Protein AF-M6RM34-F1 (afdb_monomer_lite)

Sequence (102 aa):
LAEPELSKNQIETAFGYIRYPEHYENVEIAVRVCETLGVSSKSILRGITNTVSDPGALKILEKEVKGKRQRFVFAFAANDVVSFEKILKSDQKNGVNSILSF

Foldseek 3Di:
DDDQPDDPVLLVVLLVLDPQNLDSPVLVVVSVVCVVVVNDPVVSSVCSNPDDDDVQDWDWDWDQDPNDIDIDTRQPPCVDVVSVVSSVVVCVVCVPDPPDDD

Secondary structure (DSSP, 8-state):
-PPPSS-HHHHHHHHTT-SS---HHHHHHHHHHHHHTT--HHHHHHHHHT--PPTT-SEEEEEEETTEEEEEEE-TTTTSHHHHHHHHHHHHHHTTS-----

Structure (mmCIF, N/CA/C/O backbone):
data_AF-M6RM34-F1
#
_entry.id   AF-M6RM34-F1
#
loop_
_atom_site.group_PDB
_atom_site.id
_atom_site.type_symbol
_atom_site.label_atom_id
_atom_site.label_alt_id
_atom_site.label_comp_id
_atom_site.label_asym_id
_atom_site.label_entity_id
_atom_site.label_seq_id
_atom_site.pdbx_PDB_ins_code
_atom_site.Cartn_x
_atom_site.Cartn_y
_atom_site.Cartn_z
_atom_site.occupancy
_atom_site.B_iso_or_equiv
_atom_site.auth_seq_id
_atom_site.auth_comp_id
_atom_site.auth_asym_id
_atom_site.auth_atom_id
_atom_site.pdbx_PDB_model_num
ATOM 1 N N . LEU A 1 1 ? 21.577 -5.097 -9.397 1.00 61.62 1 LEU A N 1
ATOM 2 C CA . LEU A 1 1 ? 20.160 -4.946 -9.802 1.00 61.62 1 LEU A CA 1
ATOM 3 C C . LEU A 1 1 ? 20.104 -3.812 -10.808 1.00 61.62 1 LEU A C 1
ATOM 5 O O . LEU A 1 1 ? 20.823 -2.843 -10.595 1.00 61.62 1 LEU A O 1
ATOM 9 N N . ALA A 1 2 ? 19.341 -3.950 -11.893 1.00 65.62 2 ALA A N 1
ATOM 10 C CA . ALA A 1 2 ? 19.124 -2.839 -12.817 1.00 65.62 2 ALA A CA 1
ATOM 11 C C . ALA A 1 2 ? 18.498 -1.649 -12.068 1.00 65.62 2 ALA A C 1
ATOM 13 O O . ALA A 1 2 ? 17.772 -1.835 -11.078 1.00 65.62 2 ALA A O 1
ATOM 14 N N . GLU A 1 3 ? 18.814 -0.433 -12.512 1.00 70.94 3 GLU A N 1
ATOM 15 C CA . GLU A 1 3 ? 18.118 0.750 -12.014 1.00 70.94 3 GLU A CA 1
ATOM 16 C C . GLU A 1 3 ? 16.614 0.619 -12.310 1.00 70.94 3 GLU A C 1
ATOM 18 O O . GLU A 1 3 ? 16.253 0.049 -13.342 1.00 70.94 3 GLU A O 1
ATOM 23 N N . PRO A 1 4 ? 15.737 1.047 -11.382 1.00 74.31 4 PRO A N 1
ATOM 24 C CA . PRO A 1 4 ? 14.299 1.026 -11.620 1.00 74.31 4 PRO A CA 1
ATOM 25 C C . PRO A 1 4 ? 13.948 1.880 -12.840 1.00 74.31 4 PRO A C 1
ATOM 27 O O . PRO A 1 4 ? 14.471 2.982 -13.007 1.00 74.31 4 PRO A O 1
ATOM 30 N N . GLU A 1 5 ? 13.057 1.361 -13.680 1.00 87.62 5 GLU A N 1
ATOM 31 C CA . GLU A 1 5 ? 12.538 2.059 -14.857 1.00 87.62 5 GLU A CA 1
ATOM 32 C C . GLU A 1 5 ? 11.620 3.212 -14.423 1.00 87.62 5 GLU A C 1
ATOM 34 O O . GLU A 1 5 ? 11.635 4.292 -15.015 1.00 87.62 5 GLU A O 1
ATOM 39 N N . LEU A 1 6 ? 10.851 3.008 -13.347 1.00 92.25 6 LEU A N 1
ATOM 40 C CA . LEU A 1 6 ? 10.022 4.040 -12.731 1.00 92.25 6 LEU A CA 1
ATOM 41 C C . LEU A 1 6 ? 10.785 4.797 -11.641 1.00 92.25 6 LEU A C 1
ATOM 43 O O . LEU A 1 6 ? 11.302 4.221 -10.684 1.00 92.25 6 LEU A O 1
ATOM 47 N N . SER A 1 7 ? 10.776 6.129 -11.725 1.00 93.69 7 SER A N 1
ATOM 48 C CA . SER A 1 7 ? 11.319 6.967 -10.655 1.00 93.69 7 SER A C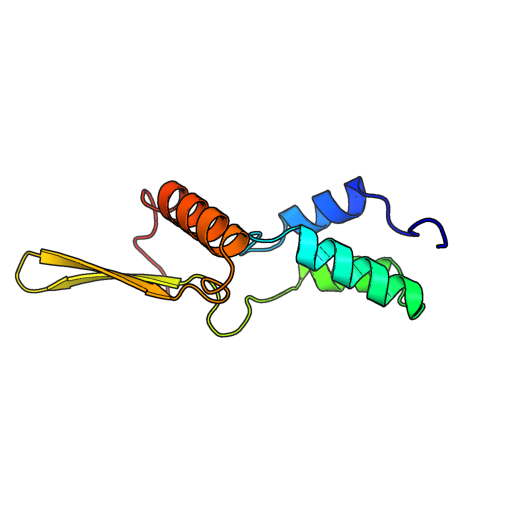A 1
ATOM 49 C C . SER A 1 7 ? 10.452 6.903 -9.395 1.00 93.69 7 SER A C 1
ATOM 51 O O . SER A 1 7 ? 9.227 6.773 -9.460 1.00 93.69 7 SER A O 1
ATOM 53 N N . LYS A 1 8 ? 11.078 7.105 -8.230 1.00 92.00 8 LYS A N 1
ATOM 54 C CA . LYS A 1 8 ? 10.381 7.177 -6.937 1.00 92.00 8 LYS A CA 1
ATOM 55 C C . LYS A 1 8 ? 9.205 8.167 -6.949 1.00 92.00 8 LYS A C 1
ATOM 57 O O . LYS A 1 8 ? 8.126 7.828 -6.484 1.00 92.00 8 LYS A O 1
ATOM 62 N N . ASN A 1 9 ? 9.378 9.344 -7.556 1.00 94.62 9 ASN A N 1
ATOM 63 C CA . ASN A 1 9 ? 8.325 10.363 -7.645 1.00 94.62 9 ASN A CA 1
ATOM 64 C C . ASN A 1 9 ? 7.099 9.866 -8.442 1.00 94.62 9 ASN A C 1
ATOM 66 O O . ASN A 1 9 ? 5.957 10.099 -8.049 1.00 94.62 9 ASN A O 1
ATOM 70 N N . GLN A 1 10 ? 7.308 9.113 -9.528 1.00 95.19 10 GLN A N 1
ATOM 71 C CA . GLN A 1 10 ? 6.196 8.524 -10.284 1.00 95.19 10 GLN A CA 1
ATOM 72 C C . GLN A 1 10 ? 5.416 7.503 -9.447 1.00 95.19 10 GLN A C 1
ATOM 74 O O . GLN A 1 10 ? 4.186 7.484 -9.508 1.00 95.19 10 GLN A O 1
ATOM 79 N N . ILE A 1 11 ? 6.117 6.690 -8.649 1.00 94.69 11 ILE A N 1
ATOM 80 C CA . ILE A 1 11 ? 5.496 5.707 -7.752 1.00 94.69 11 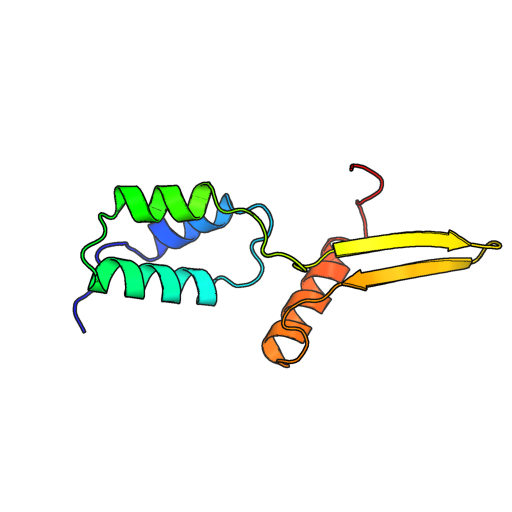ILE A CA 1
ATOM 81 C C . ILE A 1 11 ? 4.721 6.424 -6.641 1.00 94.69 11 ILE A C 1
ATOM 83 O O . ILE A 1 11 ? 3.561 6.098 -6.418 1.00 94.69 11 ILE A O 1
ATOM 87 N N . GLU A 1 12 ? 5.310 7.434 -5.996 1.00 94.25 12 GLU A N 1
ATOM 88 C CA . GLU A 1 12 ? 4.654 8.246 -4.959 1.00 94.25 12 GLU A CA 1
ATOM 89 C C . GLU A 1 12 ? 3.409 8.969 -5.490 1.00 94.25 12 GLU A C 1
ATOM 91 O O . GLU A 1 12 ? 2.355 8.948 -4.852 1.00 94.25 12 GLU A O 1
ATOM 96 N N . THR A 1 13 ? 3.498 9.545 -6.691 1.00 94.56 13 THR A N 1
ATOM 97 C CA . THR A 1 13 ? 2.362 10.196 -7.355 1.00 94.56 13 THR A CA 1
ATOM 98 C C . THR A 1 13 ? 1.237 9.195 -7.611 1.00 94.56 13 THR A C 1
ATOM 100 O O . THR A 1 13 ? 0.086 9.475 -7.288 1.00 94.56 13 THR A O 1
ATOM 103 N N . ALA A 1 14 ? 1.548 8.011 -8.149 1.00 93.44 14 ALA A N 1
ATOM 104 C CA . ALA A 1 14 ? 0.553 6.966 -8.387 1.00 93.44 14 ALA A CA 1
ATOM 105 C C . ALA A 1 14 ? -0.041 6.417 -7.078 1.00 93.44 14 ALA A C 1
ATOM 107 O O . ALA A 1 14 ? -1.248 6.193 -6.995 1.00 93.44 14 ALA A O 1
ATOM 108 N N . PHE A 1 15 ? 0.792 6.242 -6.050 1.00 92.31 15 PHE A N 1
ATOM 109 C CA . PHE A 1 15 ? 0.399 5.783 -4.719 1.00 92.31 15 PHE A CA 1
ATOM 110 C C . PHE A 1 15 ? -0.620 6.722 -4.064 1.00 92.31 15 PHE A C 1
ATOM 112 O O . PHE A 1 15 ? -1.563 6.254 -3.431 1.00 92.31 15 PHE A O 1
ATOM 119 N N . GLY A 1 16 ? -0.493 8.034 -4.282 1.00 90.06 16 GLY A N 1
ATOM 120 C CA . GLY A 1 16 ? -1.447 9.033 -3.793 1.00 90.06 16 GLY A CA 1
ATOM 121 C C . GLY A 1 16 ? -2.885 8.864 -4.307 1.00 90.06 16 GLY A C 1
ATOM 122 O O . GLY A 1 16 ? -3.807 9.390 -3.688 1.00 90.06 16 GLY A O 1
ATOM 123 N N . TYR A 1 17 ? -3.105 8.117 -5.396 1.00 88.12 17 TYR A N 1
ATOM 124 C CA . TYR A 1 17 ? -4.449 7.808 -5.906 1.00 88.12 17 TYR A CA 1
ATOM 125 C C . TYR A 1 17 ? -5.077 6.560 -5.270 1.00 88.12 17 TYR A C 1
ATOM 127 O O . TYR A 1 17 ? -6.264 6.295 -5.479 1.00 88.12 17 TYR A O 1
ATOM 135 N N . ILE A 1 18 ? -4.313 5.778 -4.504 1.00 86.69 18 ILE A N 1
ATOM 136 C CA . ILE A 1 18 ? -4.832 4.589 -3.829 1.00 86.69 18 ILE A CA 1
ATOM 137 C C . ILE A 1 18 ? -5.759 5.031 -2.696 1.00 86.69 18 ILE A C 1
ATOM 139 O O . ILE A 1 18 ? -5.392 5.839 -1.849 1.00 86.69 18 ILE A O 1
ATOM 143 N N . ARG A 1 19 ? -6.965 4.456 -2.646 1.00 73.62 19 ARG A N 1
ATOM 144 C CA . ARG A 1 19 ? -7.971 4.772 -1.613 1.00 73.62 19 ARG A CA 1
ATOM 145 C C . ARG A 1 19 ? -7.592 4.300 -0.203 1.00 73.62 19 ARG A C 1
ATOM 147 O O . ARG A 1 19 ? -8.142 4.804 0.768 1.00 73.62 19 ARG A O 1
ATOM 154 N N . TYR A 1 20 ? -6.654 3.359 -0.103 1.00 73.44 20 TYR A N 1
ATOM 155 C CA . TYR A 1 20 ? -6.184 2.737 1.142 1.00 73.44 20 TYR A CA 1
ATOM 156 C C . TYR A 1 20 ? -4.639 2.680 1.194 1.00 73.44 20 TYR A C 1
ATOM 158 O O . TYR A 1 20 ? -4.055 1.597 1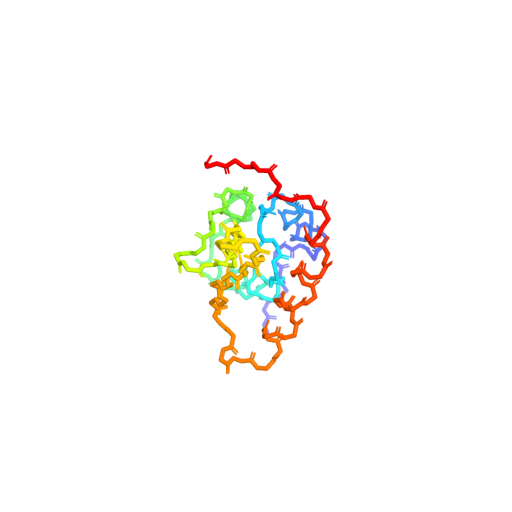.147 1.00 73.44 20 TYR A O 1
ATOM 166 N N . PRO A 1 21 ? -3.940 3.833 1.206 1.00 73.38 21 PRO A N 1
ATOM 167 C CA . PRO A 1 21 ? -2.492 3.897 1.021 1.00 73.38 21 PRO A CA 1
ATOM 168 C C . PRO A 1 21 ? -1.743 3.665 2.345 1.00 73.38 21 PRO A C 1
ATOM 170 O O . PRO A 1 21 ? -1.096 4.563 2.880 1.00 73.38 21 PRO A O 1
ATOM 173 N N . GLU A 1 22 ? -1.842 2.462 2.907 1.00 72.88 22 GLU A N 1
ATOM 174 C CA . GLU A 1 22 ? -1.264 2.160 4.229 1.00 72.88 22 GLU A CA 1
ATOM 175 C C . GLU A 1 22 ? 0.210 1.738 4.152 1.00 72.88 22 GLU A C 1
ATOM 177 O O . GLU A 1 22 ? 1.022 2.090 5.011 1.00 72.88 22 GLU A O 1
ATOM 182 N N . HIS A 1 23 ? 0.577 1.018 3.088 1.00 81.94 23 HIS A N 1
ATOM 183 C CA . HIS A 1 23 ? 1.876 0.359 2.966 1.00 81.94 23 HIS A CA 1
ATOM 184 C C . HIS A 1 23 ? 2.548 0.687 1.628 1.00 81.94 23 HIS A C 1
ATOM 186 O O . HIS A 1 23 ? 2.435 -0.062 0.660 1.00 81.94 23 HIS A O 1
ATOM 192 N N . TYR A 1 24 ? 3.284 1.802 1.580 1.00 89.31 24 TYR A N 1
ATOM 193 C CA . TYR A 1 24 ? 4.073 2.192 0.401 1.00 89.31 24 TYR A CA 1
ATOM 194 C C . TYR A 1 24 ? 5.101 1.121 -0.001 1.00 89.31 24 TYR A C 1
ATOM 196 O O . TYR A 1 24 ? 5.268 0.836 -1.184 1.00 89.31 24 TYR A O 1
ATOM 204 N N . GLU A 1 25 ? 5.731 0.470 0.983 1.00 88.75 25 GLU A N 1
ATOM 205 C CA . GLU A 1 25 ? 6.715 -0.601 0.761 1.00 88.75 25 GLU A CA 1
ATOM 206 C C . GLU A 1 25 ? 6.151 -1.748 -0.094 1.00 88.75 25 GLU A C 1
ATOM 208 O O . GLU A 1 25 ? 6.845 -2.275 -0.961 1.00 88.75 25 GLU A O 1
ATOM 213 N N . ASN A 1 26 ? 4.872 -2.098 0.086 1.00 88.88 26 ASN A N 1
ATOM 214 C CA . ASN A 1 26 ? 4.233 -3.158 -0.697 1.00 88.88 26 ASN A CA 1
ATOM 215 C C . ASN A 1 26 ? 4.116 -2.768 -2.176 1.00 88.88 26 ASN A C 1
ATOM 217 O O . ASN A 1 26 ? 4.289 -3.609 -3.058 1.00 88.88 26 ASN A O 1
ATOM 221 N N . VAL A 1 27 ? 3.861 -1.486 -2.455 1.00 92.31 27 VAL A N 1
ATOM 222 C CA . VAL A 1 27 ? 3.802 -0.964 -3.824 1.00 92.31 27 VAL A CA 1
ATOM 223 C C . VAL A 1 27 ? 5.191 -0.929 -4.446 1.00 92.31 27 VAL A C 1
ATOM 225 O O . VAL A 1 27 ? 5.344 -1.343 -5.592 1.00 92.31 27 VAL A O 1
ATOM 228 N N . GLU A 1 28 ? 6.214 -0.518 -3.697 1.00 93.56 28 GLU A N 1
ATOM 229 C CA . GLU A 1 28 ? 7.598 -0.534 -4.178 1.00 93.56 28 GLU A CA 1
ATOM 230 C C . GLU A 1 28 ? 8.048 -1.954 -4.555 1.00 93.56 28 GLU A C 1
ATOM 232 O O . GLU A 1 28 ? 8.556 -2.168 -5.655 1.00 93.56 28 GLU A O 1
ATOM 237 N N . ILE A 1 29 ? 7.779 -2.950 -3.705 1.00 93.31 29 ILE A N 1
ATOM 238 C CA . ILE A 1 29 ? 8.086 -4.357 -4.000 1.00 93.31 29 ILE A CA 1
ATOM 239 C C . ILE A 1 29 ? 7.351 -4.820 -5.268 1.00 93.31 29 ILE A C 1
ATOM 241 O O . ILE A 1 29 ? 7.972 -5.409 -6.156 1.00 93.31 29 ILE A O 1
ATOM 245 N N . ALA A 1 30 ? 6.052 -4.523 -5.391 1.00 94.19 30 ALA A N 1
ATOM 246 C CA . ALA A 1 30 ? 5.257 -4.893 -6.562 1.00 94.19 30 ALA A CA 1
ATOM 247 C C . ALA A 1 30 ? 5.795 -4.268 -7.861 1.00 94.19 30 ALA A C 1
ATOM 249 O O . ALA A 1 30 ? 5.881 -4.957 -8.880 1.00 94.19 30 ALA A O 1
ATOM 250 N N . VAL A 1 31 ? 6.206 -2.994 -7.821 1.00 95.62 31 VAL A N 1
ATOM 251 C CA . VAL A 1 31 ? 6.855 -2.308 -8.950 1.00 95.62 31 VAL A CA 1
ATOM 252 C C . VAL A 1 31 ? 8.126 -3.049 -9.355 1.00 95.62 31 VAL A C 1
ATOM 254 O O . VAL A 1 31 ? 8.265 -3.402 -10.523 1.00 95.62 31 VAL A O 1
ATOM 257 N N . ARG A 1 32 ? 9.015 -3.371 -8.404 1.00 94.81 32 ARG A N 1
ATOM 258 C CA . ARG A 1 32 ? 10.283 -4.059 -8.709 1.00 94.81 32 ARG A CA 1
ATOM 259 C C . ARG A 1 32 ? 10.074 -5.454 -9.292 1.00 94.81 32 ARG A C 1
ATOM 261 O O . ARG A 1 32 ? 10.799 -5.850 -10.206 1.00 94.81 32 ARG A O 1
ATOM 268 N N . VAL A 1 33 ? 9.074 -6.190 -8.806 1.00 95.69 33 VAL A N 1
ATOM 269 C CA . VAL A 1 33 ? 8.680 -7.482 -9.388 1.00 95.69 33 VAL A CA 1
ATOM 270 C C . VAL A 1 33 ? 8.202 -7.297 -10.830 1.00 95.69 33 VAL A C 1
ATOM 272 O O . VAL A 1 33 ? 8.644 -8.022 -11.716 1.00 95.69 33 VAL A O 1
ATOM 275 N N . CYS A 1 34 ? 7.351 -6.304 -11.089 1.00 96.44 34 CYS A N 1
ATOM 276 C CA . CYS A 1 34 ? 6.817 -6.037 -12.423 1.00 96.44 34 CYS A CA 1
ATOM 277 C C . CYS A 1 34 ? 7.905 -5.605 -13.420 1.00 96.44 34 CYS A C 1
ATOM 279 O O . CYS A 1 34 ? 7.940 -6.128 -14.533 1.00 96.44 34 CYS A O 1
ATOM 281 N N . GLU A 1 35 ? 8.821 -4.721 -13.015 1.00 95.44 35 GLU A N 1
ATOM 282 C CA . GLU A 1 35 ? 9.992 -4.325 -13.814 1.00 95.44 35 GLU A CA 1
ATOM 283 C C . GLU A 1 35 ? 10.862 -5.540 -14.163 1.00 95.44 35 GLU A C 1
ATOM 285 O O . GLU A 1 35 ? 11.234 -5.738 -15.317 1.00 95.44 35 GLU A O 1
ATOM 290 N N . THR A 1 36 ? 11.127 -6.407 -13.179 1.00 95.06 36 THR A N 1
ATOM 291 C CA . THR A 1 36 ? 11.928 -7.631 -13.371 1.00 95.06 36 THR A CA 1
ATOM 292 C C . THR A 1 36 ? 11.285 -8.588 -14.379 1.00 95.06 36 THR A C 1
ATOM 294 O O . THR A 1 36 ? 11.987 -9.292 -15.102 1.00 95.06 36 THR A O 1
ATOM 297 N N . LEU A 1 37 ? 9.952 -8.601 -14.453 1.00 96.06 37 LEU A N 1
ATOM 298 C CA . LEU A 1 37 ? 9.178 -9.411 -15.397 1.00 96.06 37 LEU A CA 1
ATOM 299 C C . LEU A 1 37 ? 8.940 -8.716 -16.752 1.00 96.06 37 LEU A C 1
ATOM 301 O O . LEU A 1 37 ? 8.266 -9.284 -17.610 1.00 96.06 37 LEU A O 1
ATOM 305 N N . GLY A 1 38 ? 9.471 -7.507 -16.962 1.00 95.75 38 GLY A N 1
ATOM 306 C CA . GLY A 1 38 ? 9.320 -6.756 -18.212 1.00 95.75 38 GLY A CA 1
ATOM 307 C C . GLY A 1 38 ? 7.930 -6.140 -18.418 1.00 95.75 38 GLY A C 1
ATOM 308 O O . GLY A 1 38 ? 7.519 -5.890 -19.552 1.00 95.75 38 GLY A O 1
ATOM 309 N N . VAL A 1 39 ? 7.170 -5.909 -17.344 1.00 97.12 39 VAL A N 1
ATOM 310 C CA . VAL A 1 39 ? 5.877 -5.217 -17.422 1.00 97.12 39 VAL A CA 1
ATOM 311 C C . VAL A 1 39 ? 6.119 -3.732 -17.682 1.00 97.12 39 VAL A C 1
ATOM 313 O O . VAL A 1 39 ? 6.830 -3.076 -16.933 1.00 97.12 39 VAL A O 1
ATOM 316 N N . SER A 1 40 ? 5.470 -3.175 -18.709 1.00 96.81 40 SER A N 1
ATOM 317 C CA . SER A 1 40 ? 5.660 -1.761 -19.055 1.00 96.81 40 SER A CA 1
ATOM 318 C C . SER A 1 40 ? 5.299 -0.808 -17.908 1.00 96.81 40 SER A C 1
ATOM 320 O O . SER A 1 40 ? 4.258 -0.976 -17.259 1.00 96.81 40 SER A O 1
ATOM 322 N N . SER A 1 41 ? 6.070 0.272 -17.767 1.00 96.12 41 SER A N 1
ATOM 323 C CA . SER A 1 41 ? 5.805 1.382 -16.840 1.00 96.12 41 SER A CA 1
ATOM 324 C C . SER A 1 41 ? 4.346 1.867 -16.859 1.00 96.12 41 SER A C 1
ATOM 326 O O . SER A 1 41 ? 3.732 2.084 -15.814 1.00 96.12 41 SER A O 1
ATOM 328 N N . LYS A 1 42 ? 3.736 1.974 -18.050 1.00 96.31 42 LYS A N 1
ATOM 329 C CA . LYS A 1 42 ? 2.328 2.378 -18.211 1.00 96.31 42 LYS A CA 1
ATOM 330 C C . LYS A 1 42 ? 1.358 1.399 -17.540 1.00 96.31 42 LYS A C 1
ATOM 332 O O . LYS A 1 42 ? 0.397 1.834 -16.905 1.00 96.31 42 LYS A O 1
ATOM 337 N N . SER A 1 43 ? 1.589 0.095 -17.688 1.00 97.19 43 SER A N 1
ATOM 338 C CA . SER A 1 43 ? 0.761 -0.940 -17.057 1.00 97.19 43 SER A CA 1
ATOM 339 C C . SER A 1 43 ? 0.924 -0.942 -15.540 1.00 97.19 43 SER A C 1
ATOM 341 O O . SER A 1 43 ? -0.077 -1.064 -14.839 1.00 97.19 43 SER A O 1
ATOM 343 N N . ILE A 1 44 ? 2.146 -0.737 -15.040 1.00 96.88 44 ILE A N 1
ATOM 344 C CA . ILE A 1 44 ? 2.430 -0.653 -13.602 1.00 96.88 44 ILE A CA 1
ATOM 345 C C . ILE A 1 44 ? 1.681 0.531 -12.977 1.00 96.88 44 ILE A C 1
ATOM 347 O O . ILE A 1 44 ? 0.879 0.338 -12.067 1.00 96.88 44 ILE A O 1
ATOM 351 N N . LEU A 1 45 ? 1.855 1.744 -13.514 1.00 95.81 45 LEU A N 1
ATOM 352 C CA . LEU A 1 45 ? 1.185 2.950 -13.007 1.00 95.81 45 LEU A CA 1
ATOM 353 C C . LEU A 1 45 ? -0.346 2.832 -13.065 1.00 95.81 45 LEU A C 1
ATOM 355 O O . LEU A 1 45 ? -1.052 3.255 -12.145 1.00 95.81 45 LEU A O 1
ATOM 359 N N . ARG A 1 46 ? -0.878 2.207 -14.123 1.00 95.19 46 ARG A N 1
ATOM 360 C CA . ARG A 1 46 ? -2.311 1.907 -14.223 1.00 95.19 46 ARG A CA 1
ATOM 361 C C . ARG A 1 46 ? -2.755 0.898 -13.158 1.00 95.19 46 ARG A C 1
ATOM 363 O O . ARG A 1 46 ? -3.836 1.064 -12.606 1.00 95.19 46 ARG A O 1
ATOM 370 N N . GLY A 1 47 ? -1.956 -0.128 -12.873 1.00 94.25 47 GLY A N 1
ATOM 371 C CA . GLY A 1 47 ? -2.245 -1.111 -11.827 1.00 94.25 47 GLY A CA 1
ATOM 372 C C . GLY A 1 47 ? -2.323 -0.469 -10.443 1.00 94.25 47 GLY A C 1
ATOM 373 O O . GLY A 1 47 ? -3.300 -0.679 -9.732 1.00 94.25 47 GLY A O 1
ATOM 374 N N . ILE A 1 48 ? -1.355 0.391 -10.113 1.00 94.06 48 ILE A N 1
ATOM 375 C CA . ILE A 1 48 ? -1.315 1.130 -8.841 1.00 94.06 48 ILE A CA 1
ATOM 376 C C . ILE A 1 48 ? -2.572 1.997 -8.682 1.00 94.06 48 ILE A C 1
ATOM 378 O O . ILE A 1 48 ? -3.294 1.875 -7.698 1.00 94.06 48 ILE A O 1
ATOM 382 N N . THR A 1 49 ? -2.873 2.837 -9.676 1.00 91.94 49 THR A N 1
ATOM 383 C CA . THR A 1 49 ? -3.980 3.811 -9.602 1.00 91.94 49 THR A CA 1
ATOM 384 C C . THR A 1 49 ? -5.374 3.177 -9.593 1.00 91.94 49 THR A C 1
ATOM 386 O O . THR A 1 49 ? -6.313 3.790 -9.096 1.00 91.94 49 THR A O 1
ATOM 389 N N . ASN A 1 50 ? -5.527 1.957 -10.117 1.00 91.25 50 ASN A N 1
ATOM 390 C CA . ASN A 1 50 ? -6.807 1.238 -10.152 1.00 91.25 50 ASN A CA 1
ATOM 391 C C . ASN A 1 50 ? -6.918 0.135 -9.090 1.00 91.25 50 ASN A C 1
ATOM 393 O O . ASN A 1 50 ? -7.855 -0.664 -9.143 1.00 91.25 50 ASN A O 1
ATOM 397 N N . THR A 1 51 ? -5.974 0.059 -8.149 1.00 89.06 51 THR A N 1
ATOM 398 C CA . THR A 1 51 ? -5.988 -0.997 -7.138 1.00 89.06 51 THR A CA 1
ATOM 399 C C . THR A 1 51 ? -7.219 -0.896 -6.231 1.00 89.06 51 THR A C 1
ATOM 401 O O . THR A 1 51 ? -7.692 0.192 -5.877 1.00 89.06 51 THR A O 1
ATOM 404 N N . VAL A 1 52 ? -7.753 -2.053 -5.851 1.00 85.31 52 VAL A N 1
ATOM 405 C CA . VAL A 1 52 ? -8.815 -2.182 -4.849 1.00 85.31 52 VAL A CA 1
ATOM 406 C C . VAL A 1 52 ? -8.207 -2.700 -3.554 1.00 85.31 52 VAL A C 1
ATOM 408 O O . VAL A 1 52 ? -7.160 -3.338 -3.572 1.00 85.31 52 VAL A O 1
ATOM 411 N N . SER A 1 53 ? -8.843 -2.404 -2.423 1.00 81.00 53 SER A N 1
ATOM 412 C CA . SER A 1 53 ? -8.397 -2.918 -1.127 1.00 81.00 53 SER A CA 1
ATOM 413 C C . SER A 1 53 ? -8.386 -4.445 -1.108 1.00 81.00 53 SER A C 1
ATOM 415 O O . SER A 1 53 ? -9.335 -5.067 -1.598 1.00 81.00 53 SER A O 1
ATOM 417 N N . ASP A 1 54 ? -7.383 -5.028 -0.456 1.00 81.94 54 ASP A N 1
ATOM 418 C CA . ASP A 1 54 ? -7.353 -6.462 -0.189 1.00 81.94 54 ASP A CA 1
ATOM 419 C C . ASP A 1 54 ? -8.581 -6.899 0.631 1.00 81.94 54 ASP A C 1
ATOM 421 O O . ASP A 1 54 ? -9.074 -6.147 1.485 1.00 81.94 54 ASP A O 1
ATOM 425 N N . PRO A 1 55 ? -9.095 -8.123 0.426 1.00 73.81 55 PRO A N 1
ATOM 426 C CA . PRO A 1 55 ? -10.091 -8.693 1.319 1.00 73.81 55 PRO A CA 1
ATOM 427 C C . PRO A 1 55 ? -9.590 -8.683 2.771 1.00 73.81 55 PRO A C 1
ATOM 429 O O . PRO A 1 55 ? -8.556 -9.264 3.085 1.00 73.81 55 PRO A O 1
ATOM 432 N N . GLY A 1 56 ? -10.335 -8.030 3.665 1.00 72.31 56 GLY A N 1
ATOM 433 C CA . GLY A 1 56 ? -9.960 -7.895 5.077 1.00 72.31 56 GLY A CA 1
ATOM 434 C C . GLY A 1 56 ? -9.104 -6.670 5.414 1.00 72.31 56 GLY A C 1
ATOM 435 O O . GLY A 1 56 ? -8.843 -6.463 6.598 1.00 72.31 56 GLY A O 1
ATOM 436 N N . ALA A 1 57 ? -8.725 -5.848 4.424 1.00 78.12 57 ALA A N 1
ATOM 437 C CA . ALA A 1 57 ? -8.068 -4.554 4.636 1.00 78.12 57 ALA A CA 1
ATOM 438 C C . ALA A 1 57 ? -8.787 -3.691 5.686 1.00 78.12 57 ALA A C 1
ATOM 440 O O . ALA A 1 57 ? -9.969 -3.918 5.978 1.00 78.12 57 ALA A O 1
ATOM 441 N N . LEU A 1 58 ? -8.068 -2.702 6.238 1.00 80.12 58 LEU A N 1
ATOM 442 C CA . LEU A 1 58 ? -8.516 -1.938 7.398 1.00 80.12 58 LEU A CA 1
ATOM 443 C C . LEU A 1 58 ? -9.970 -1.471 7.255 1.00 80.12 58 LEU A C 1
ATOM 445 O O . LEU A 1 58 ? -10.300 -0.618 6.430 1.00 80.12 58 LEU A O 1
ATOM 449 N N . LYS A 1 59 ? -10.843 -2.029 8.097 1.00 79.94 59 LYS A N 1
ATOM 450 C CA . LYS A 1 59 ? -12.254 -1.650 8.164 1.00 79.94 59 LYS A CA 1
ATOM 451 C C . LYS A 1 59 ? -12.642 -1.397 9.604 1.00 79.94 59 LYS A C 1
ATOM 453 O O . LYS A 1 59 ? -12.586 -2.294 10.442 1.00 79.94 59 LYS A O 1
ATOM 458 N N . ILE A 1 60 ? -13.080 -0.175 9.867 1.00 80.69 60 ILE A N 1
ATOM 459 C CA . ILE A 1 60 ? -13.563 0.242 11.178 1.00 80.69 60 ILE A CA 1
ATOM 460 C C . ILE A 1 60 ? -15.089 0.275 11.116 1.00 80.69 60 ILE A C 1
ATOM 462 O O . ILE A 1 60 ? -15.680 0.933 10.263 1.00 80.69 60 ILE A O 1
ATOM 466 N N . LEU A 1 61 ? -15.734 -0.476 12.003 1.00 83.44 61 LEU A N 1
ATOM 467 C CA . LEU A 1 61 ? -17.175 -0.448 12.211 1.00 83.44 61 LEU A CA 1
ATOM 468 C C . LEU A 1 61 ? -17.456 0.124 13.592 1.00 83.44 61 LEU A C 1
ATOM 470 O O . LEU A 1 61 ? -17.066 -0.457 14.605 1.00 83.44 61 LEU A O 1
ATOM 474 N N . GLU A 1 62 ? -18.187 1.229 13.637 1.00 85.56 62 GLU A N 1
ATOM 475 C CA . GLU A 1 62 ? -18.683 1.792 14.885 1.00 85.56 62 GLU A CA 1
ATOM 476 C C . GLU A 1 62 ? -20.178 1.550 15.020 1.00 85.56 62 GLU A C 1
ATOM 478 O O . GLU A 1 62 ? -20.954 1.773 14.089 1.00 85.56 62 GLU A O 1
ATOM 483 N N . LYS A 1 63 ? -20.597 1.085 16.195 1.00 86.31 63 LYS A N 1
ATOM 484 C CA . LYS A 1 63 ? -22.010 0.899 16.507 1.00 86.31 63 LYS A CA 1
ATOM 485 C C . LYS A 1 63 ? -22.297 1.281 17.943 1.00 86.31 63 LYS A C 1
ATOM 487 O O . LYS A 1 63 ? -21.581 0.888 18.862 1.00 86.31 63 LYS A O 1
ATOM 492 N N . GLU A 1 64 ? -23.385 2.008 18.147 1.00 90.75 64 GLU A N 1
ATOM 493 C CA . GLU A 1 64 ? -23.930 2.205 19.480 1.00 90.75 64 GLU A CA 1
ATOM 494 C C . GLU A 1 64 ? -24.845 1.034 19.844 1.00 90.75 64 GLU A C 1
ATOM 496 O O . GLU A 1 64 ? -25.776 0.688 19.114 1.00 90.75 64 GLU A O 1
ATOM 501 N N . VAL A 1 65 ? -24.564 0.397 20.978 1.00 88.38 65 VAL A N 1
ATOM 502 C CA . VAL A 1 65 ? -25.349 -0.719 21.500 1.00 88.38 65 VAL A CA 1
ATOM 503 C C . VAL A 1 65 ? -25.600 -0.469 22.979 1.00 88.38 65 VAL A C 1
ATOM 505 O O . VAL A 1 65 ? -24.665 -0.424 23.778 1.00 88.38 65 VAL A O 1
ATOM 508 N N . LYS A 1 66 ? -26.877 -0.320 23.355 1.00 90.06 66 LYS A N 1
ATOM 509 C CA . LYS A 1 66 ? -27.310 -0.066 24.744 1.00 90.06 66 LYS A CA 1
ATOM 510 C C . LYS A 1 66 ? -26.610 1.155 25.372 1.00 90.06 66 LYS A C 1
ATOM 512 O O . LYS A 1 66 ? -26.127 1.079 26.498 1.00 90.06 66 LYS A O 1
ATOM 517 N N . GLY A 1 67 ? -26.501 2.250 24.615 1.00 90.19 67 GLY A N 1
ATOM 518 C CA . GLY A 1 67 ? -25.853 3.492 25.057 1.00 90.19 67 GLY A CA 1
ATOM 519 C C . GLY A 1 67 ? -24.327 3.412 25.182 1.00 90.19 67 GLY A C 1
ATOM 520 O O . GLY A 1 67 ? -23.706 4.327 25.714 1.00 90.19 67 GLY A O 1
ATOM 521 N N . LYS A 1 68 ? -23.700 2.323 24.717 1.00 90.12 68 LYS A N 1
ATOM 522 C CA . LYS A 1 68 ? -22.242 2.176 24.667 1.00 90.12 68 LYS A CA 1
ATOM 523 C C . LYS A 1 68 ? -21.776 2.166 23.221 1.00 90.12 68 LYS A C 1
ATOM 525 O O . LYS A 1 68 ? -22.279 1.383 22.414 1.00 90.12 68 LYS A O 1
ATOM 530 N N . ARG A 1 69 ? -20.783 2.996 22.906 1.00 88.88 69 ARG A N 1
ATOM 531 C CA . ARG A 1 69 ? -20.091 2.945 21.615 1.00 88.88 69 ARG A CA 1
ATOM 532 C C . ARG A 1 69 ? -19.178 1.724 21.583 1.00 88.88 69 ARG A C 1
ATOM 534 O O . ARG A 1 69 ? -18.367 1.530 22.483 1.00 88.88 69 ARG A O 1
ATOM 541 N N . GLN A 1 70 ? -19.338 0.903 20.558 1.00 88.44 70 GLN A N 1
ATOM 542 C CA . GLN A 1 70 ? -18.505 -0.257 20.276 1.00 88.44 70 GLN A CA 1
ATOM 543 C C . GLN A 1 70 ? -17.796 -0.013 18.948 1.00 88.44 70 GLN A C 1
ATOM 545 O O . GLN A 1 70 ? -18.447 0.320 17.958 1.00 88.44 70 GLN A O 1
ATOM 550 N N . ARG A 1 71 ? -16.473 -0.176 18.935 1.00 84.50 71 ARG A N 1
ATOM 551 C CA . ARG A 1 71 ? -15.642 -0.078 17.734 1.00 84.50 71 ARG A CA 1
ATOM 552 C C . ARG A 1 71 ? -15.079 -1.463 17.428 1.00 84.50 71 ARG A C 1
ATOM 554 O O . ARG A 1 71 ? -14.434 -2.067 18.280 1.00 84.50 71 ARG A O 1
ATOM 561 N N . PHE A 1 72 ? -15.334 -1.953 16.223 1.00 85.56 72 PHE A N 1
ATOM 562 C CA . PHE A 1 72 ? -14.773 -3.190 15.692 1.00 85.56 72 PHE A CA 1
ATOM 563 C C . PHE A 1 72 ? -13.793 -2.827 14.585 1.00 85.56 72 PHE A C 1
ATOM 565 O O . PHE A 1 72 ? -14.167 -2.149 13.632 1.00 85.56 72 PHE A O 1
ATOM 572 N N . VAL A 1 73 ? -12.547 -3.270 14.718 1.00 83.06 73 VAL A N 1
ATOM 573 C CA . VAL A 1 73 ? -11.482 -2.973 13.759 1.00 83.06 73 VAL A CA 1
ATOM 574 C C . VAL A 1 73 ? -11.042 -4.282 13.119 1.00 83.06 73 VAL A C 1
ATOM 576 O O . VAL A 1 73 ? -10.491 -5.152 13.790 1.00 83.06 73 VAL A O 1
ATOM 579 N N . PHE A 1 74 ? -11.302 -4.432 11.824 1.00 84.06 74 PHE A N 1
ATOM 580 C CA . PHE A 1 74 ? -10.676 -5.468 11.010 1.00 84.06 74 PHE A CA 1
ATOM 581 C C . PHE A 1 74 ? -9.316 -4.937 10.580 1.00 84.06 74 PHE A C 1
ATOM 583 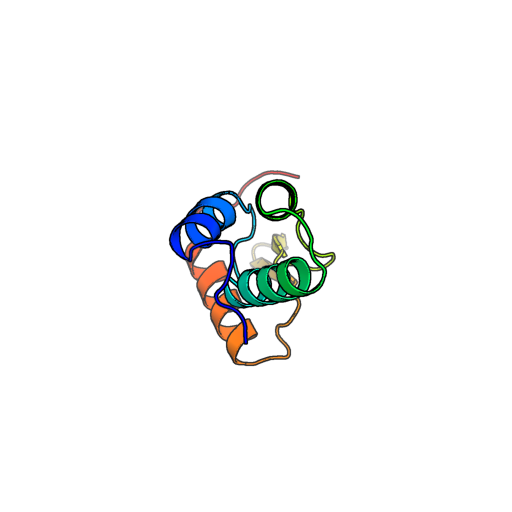O O . PHE A 1 74 ? -9.264 -3.974 9.828 1.00 84.06 74 PHE A O 1
ATOM 590 N N . ALA A 1 75 ? -8.241 -5.524 11.098 1.00 81.50 75 ALA A N 1
ATOM 591 C CA . ALA A 1 75 ? -6.872 -5.064 10.889 1.00 81.50 75 ALA A CA 1
ATOM 592 C C . ALA A 1 75 ? -6.047 -6.184 10.245 1.00 81.50 75 ALA A C 1
ATOM 594 O O . ALA A 1 75 ? -5.314 -6.908 10.920 1.00 81.50 75 ALA A O 1
ATOM 595 N N . PHE A 1 76 ? -6.220 -6.390 8.939 1.00 81.50 76 PHE A N 1
ATOM 596 C CA . PHE A 1 76 ? -5.391 -7.341 8.198 1.00 81.50 76 PHE A CA 1
ATOM 597 C C . PHE A 1 76 ? -3.908 -6.959 8.290 1.00 81.50 76 PHE A C 1
ATOM 599 O O . PHE A 1 76 ? -3.580 -5.785 8.407 1.00 81.50 76 PHE A O 1
ATOM 606 N N . ALA A 1 77 ? -3.024 -7.959 8.304 1.00 79.38 77 ALA A N 1
ATOM 607 C CA . ALA A 1 77 ? -1.585 -7.816 8.563 1.00 79.38 77 ALA A CA 1
ATOM 608 C C . ALA A 1 77 ? -1.180 -7.297 9.965 1.00 79.38 77 ALA A C 1
ATOM 610 O O . ALA A 1 77 ? 0.009 -7.144 10.235 1.00 79.38 77 ALA A O 1
ATOM 611 N N . ALA A 1 78 ? -2.112 -7.118 10.912 1.00 84.25 78 ALA A N 1
ATOM 612 C CA . ALA A 1 78 ? -1.806 -6.725 12.299 1.00 84.25 78 ALA A CA 1
ATOM 613 C C . ALA A 1 78 ? -0.917 -7.714 13.081 1.00 84.25 78 ALA A C 1
ATOM 615 O O . ALA A 1 78 ? -0.471 -7.404 14.183 1.00 84.25 78 ALA A O 1
ATOM 616 N N . ASN A 1 79 ? -0.678 -8.912 12.544 1.00 86.06 79 ASN A N 1
ATOM 617 C CA . ASN A 1 79 ? 0.253 -9.882 13.115 1.00 86.06 79 ASN A CA 1
ATOM 618 C C . ASN A 1 79 ? 1.731 -9.463 12.977 1.00 86.06 79 ASN A C 1
ATOM 620 O O . ASN A 1 79 ? 2.580 -10.066 13.627 1.00 86.06 79 ASN A O 1
ATOM 624 N N . ASP A 1 80 ? 2.043 -8.467 12.142 1.00 84.75 80 ASP A N 1
ATOM 625 C CA . ASP A 1 80 ? 3.354 -7.820 12.052 1.00 84.75 80 ASP A CA 1
ATOM 626 C C . ASP A 1 80 ? 3.354 -6.489 12.830 1.00 84.75 80 ASP A C 1
ATOM 628 O O . ASP A 1 80 ? 2.451 -5.668 12.669 1.00 84.75 80 ASP A O 1
ATOM 632 N N . VAL A 1 81 ? 4.367 -6.254 13.674 1.00 86.12 81 VAL A N 1
ATOM 633 C CA . VAL A 1 81 ? 4.408 -5.097 14.597 1.00 86.12 81 VAL A CA 1
ATOM 634 C C . VAL A 1 81 ? 4.452 -3.768 13.842 1.00 86.12 81 VAL A C 1
ATOM 636 O O . VAL A 1 81 ? 3.759 -2.821 14.214 1.00 86.12 81 VAL A O 1
ATOM 639 N N . VAL A 1 82 ? 5.228 -3.697 12.757 1.00 84.75 82 VAL A N 1
ATOM 640 C CA . VAL A 1 82 ? 5.344 -2.481 11.938 1.00 84.75 82 VAL A CA 1
ATOM 641 C C . VAL A 1 82 ? 4.008 -2.171 11.267 1.00 84.75 82 VAL A C 1
ATOM 643 O O . VAL A 1 82 ? 3.562 -1.021 11.243 1.00 84.75 82 VAL A O 1
ATOM 646 N N . SER A 1 83 ? 3.342 -3.204 10.760 1.00 81.19 83 SER A N 1
ATOM 647 C CA . SER A 1 83 ? 2.024 -3.092 10.145 1.00 81.19 83 SER A CA 1
ATOM 648 C C . SER A 1 83 ? 0.959 -2.678 11.159 1.00 81.19 83 SER A C 1
ATOM 650 O O . SER A 1 83 ? 0.181 -1.763 10.890 1.00 81.19 83 SER A O 1
ATOM 652 N N . PHE A 1 84 ? 0.981 -3.256 12.362 1.00 84.88 84 PHE A N 1
ATOM 653 C CA . PHE A 1 84 ? 0.091 -2.877 13.456 1.00 84.88 84 PHE A CA 1
ATOM 654 C C . PHE A 1 84 ? 0.222 -1.395 13.828 1.00 84.88 84 PHE A C 1
ATOM 656 O O . PHE A 1 84 ? -0.785 -0.695 13.944 1.00 84.88 84 PHE A O 1
ATOM 663 N N . GLU A 1 85 ? 1.447 -0.880 13.967 1.00 85.75 85 GLU A N 1
ATOM 664 C CA . GLU A 1 85 ? 1.660 0.540 14.264 1.00 85.75 85 GLU A CA 1
ATOM 665 C C . GLU A 1 85 ? 1.087 1.465 13.183 1.00 85.75 85 GLU A C 1
ATOM 667 O O . GLU A 1 85 ? 0.517 2.514 13.501 1.00 85.75 85 GLU A O 1
ATOM 672 N N . LYS A 1 86 ? 1.242 1.102 11.905 1.00 82.56 86 LYS A N 1
ATOM 673 C CA . LYS A 1 86 ? 0.700 1.874 10.777 1.00 82.56 86 LYS A CA 1
ATOM 674 C C . LYS A 1 86 ? -0.826 1.878 10.790 1.00 82.56 86 LYS A C 1
ATOM 676 O O . LYS A 1 86 ? -1.423 2.947 10.659 1.00 82.56 86 LYS A O 1
ATOM 681 N N . ILE A 1 87 ? -1.440 0.722 11.034 1.00 80.94 87 ILE A N 1
ATOM 682 C CA . ILE A 1 87 ? -2.893 0.576 11.165 1.00 80.94 87 ILE A CA 1
ATOM 683 C C . ILE A 1 87 ? -3.424 1.423 12.327 1.00 80.94 87 ILE A C 1
ATOM 685 O O . ILE A 1 87 ? -4.388 2.168 12.157 1.00 80.94 87 ILE A O 1
ATOM 689 N N . LEU A 1 88 ? -2.764 1.388 13.489 1.00 81.81 88 LEU A N 1
ATOM 690 C CA . LEU A 1 88 ? -3.164 2.187 14.649 1.00 81.81 88 LEU A CA 1
ATOM 691 C C . LEU A 1 88 ? -3.093 3.696 14.357 1.00 81.81 88 LEU A C 1
ATOM 693 O O . LEU A 1 88 ? -4.014 4.439 14.695 1.00 81.81 88 LEU A O 1
ATOM 697 N N . LYS A 1 89 ? -2.028 4.156 13.687 1.00 82.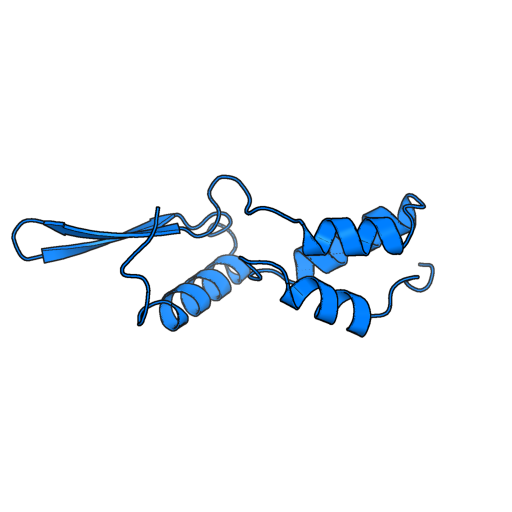25 89 LYS A N 1
ATOM 698 C CA . LYS A 1 89 ? -1.886 5.559 13.254 1.00 82.25 89 LYS A CA 1
ATOM 699 C C . LYS A 1 89 ? -2.949 5.952 12.217 1.00 82.25 89 LYS A C 1
ATOM 701 O O . LYS A 1 89 ? -3.409 7.094 12.229 1.00 82.25 89 LYS A O 1
ATOM 706 N N . SER A 1 90 ? -3.334 5.029 11.332 1.00 76.19 90 SER A N 1
ATOM 707 C CA . SER A 1 90 ? -4.409 5.209 10.344 1.00 76.19 90 SER A CA 1
ATOM 708 C C . SER A 1 90 ? -5.771 5.380 11.033 1.00 76.19 90 SER A C 1
ATOM 710 O O . SER A 1 90 ? -6.466 6.366 10.785 1.00 76.19 90 SER A O 1
ATOM 712 N N . ASP A 1 91 ? -6.115 4.508 11.990 1.00 72.75 91 ASP A N 1
ATOM 713 C CA . ASP A 1 91 ? -7.347 4.605 12.796 1.00 72.75 91 ASP A CA 1
ATOM 714 C C . ASP A 1 91 ? -7.438 5.934 13.565 1.00 72.75 91 ASP A C 1
ATOM 716 O O . ASP A 1 91 ? -8.458 6.623 13.509 1.00 72.75 91 ASP A O 1
ATOM 720 N N . GLN A 1 92 ? -6.350 6.355 14.215 1.00 68.19 92 GLN A N 1
ATOM 721 C CA . GLN A 1 92 ? -6.304 7.620 14.957 1.00 68.19 92 GLN A CA 1
ATOM 722 C C . GLN A 1 92 ? -6.551 8.849 14.069 1.00 68.19 92 GLN A C 1
ATOM 724 O O . GLN A 1 92 ? -7.165 9.814 14.524 1.00 68.19 92 GLN A O 1
ATOM 729 N N . LYS A 1 93 ? -6.111 8.821 12.802 1.00 63.44 93 LYS A N 1
ATOM 730 C CA . LYS A 1 93 ? -6.380 9.893 11.827 1.00 63.44 93 LYS A CA 1
ATOM 731 C C . LYS A 1 93 ? -7.821 9.877 11.313 1.00 63.44 93 LYS A C 1
ATOM 733 O O . LYS A 1 93 ? -8.387 10.940 11.075 1.00 63.44 93 LYS A O 1
ATOM 738 N N . ASN A 1 94 ? -8.413 8.693 11.160 1.00 60.91 94 ASN A N 1
ATOM 739 C CA . ASN A 1 94 ? -9.769 8.514 10.630 1.00 60.91 94 ASN A CA 1
ATOM 740 C C . ASN A 1 94 ? -10.872 8.703 11.687 1.00 60.91 94 ASN A C 1
ATOM 742 O O . ASN A 1 94 ? -12.026 8.942 11.330 1.00 60.91 94 ASN A O 1
ATOM 746 N N . GLY A 1 95 ? -10.525 8.679 12.980 1.00 51.44 95 GLY A N 1
ATOM 747 C CA . GLY A 1 95 ? -11.438 8.796 14.126 1.00 51.44 95 GLY A CA 1
ATOM 748 C C . GLY A 1 95 ? -12.230 10.106 14.266 1.00 51.44 95 GLY A C 1
ATOM 749 O O . GLY A 1 95 ? -12.854 10.312 15.305 1.00 51.44 95 GLY A O 1
ATOM 750 N N . VAL A 1 96 ? -12.228 10.979 13.253 1.00 46.28 96 VAL A N 1
ATOM 751 C CA . VAL A 1 96 ? -13.011 12.226 13.218 1.00 46.28 96 VAL A CA 1
ATOM 752 C C . VAL A 1 96 ? -14.092 12.227 12.121 1.00 46.28 96 VAL A C 1
ATOM 754 O O . VAL A 1 96 ? -15.035 12.995 12.246 1.00 46.28 96 VAL A O 1
ATOM 757 N N . ASN A 1 97 ? -14.047 11.366 11.090 1.00 38.91 97 ASN A N 1
ATOM 758 C CA . ASN A 1 97 ? -14.991 11.452 9.957 1.00 38.91 97 ASN A CA 1
ATOM 759 C C . ASN A 1 97 ? -15.275 10.109 9.246 1.00 38.91 97 ASN A C 1
ATOM 761 O O . ASN A 1 97 ? -14.955 9.950 8.071 1.00 38.91 97 ASN A O 1
ATOM 765 N N . SER A 1 98 ? -15.943 9.150 9.892 1.00 40.75 98 SER A N 1
ATOM 766 C CA . SER A 1 98 ? -16.639 8.097 9.127 1.00 40.75 98 SER A CA 1
ATOM 767 C C . SER A 1 98 ? -18.002 7.756 9.724 1.00 40.75 98 SER A C 1
ATOM 769 O O . SER A 1 98 ? -18.279 6.641 10.164 1.00 40.75 98 SER A O 1
ATOM 771 N N . ILE A 1 99 ? -18.880 8.755 9.727 1.00 37.81 99 ILE A N 1
ATOM 772 C CA . ILE A 1 99 ? -20.312 8.506 9.589 1.00 37.81 99 ILE A CA 1
ATOM 773 C C . ILE A 1 99 ? -20.571 8.497 8.074 1.00 37.81 99 ILE A C 1
ATOM 775 O O . ILE A 1 99 ? -20.378 9.528 7.437 1.00 37.81 99 ILE A O 1
ATOM 779 N N . LEU A 1 100 ? -21.023 7.348 7.543 1.00 33.47 100 LEU A N 1
ATOM 780 C CA . LEU A 1 100 ? -21.395 7.062 6.135 1.00 33.47 100 LEU A CA 1
ATOM 781 C C . LEU A 1 100 ? -20.175 6.788 5.224 1.00 33.47 100 LEU A C 1
ATOM 783 O O . LEU A 1 100 ? -19.162 7.458 5.335 1.00 33.47 100 LEU A O 1
ATOM 787 N N . SER A 1 101 ? -20.154 5.801 4.329 1.00 30.08 101 SER A N 1
ATOM 788 C CA . SER A 1 101 ? -21.218 5.135 3.567 1.00 30.08 101 SER A CA 1
ATOM 789 C C . SER A 1 101 ? -20.819 3.694 3.201 1.00 30.08 101 SER A C 1
ATOM 791 O O . SER A 1 101 ? -19.633 3.385 3.093 1.00 30.08 101 SER A O 1
ATOM 793 N N . PHE A 1 102 ? -21.831 2.840 3.027 1.00 38.97 102 PHE A N 1
ATOM 794 C CA . PHE A 1 102 ? -21.726 1.491 2.458 1.00 38.97 102 PHE A CA 1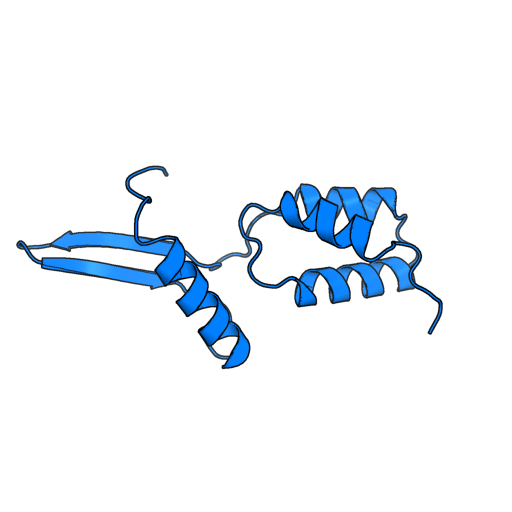
ATOM 795 C C . PHE A 1 102 ? -21.129 1.488 1.049 1.00 38.97 102 PHE A C 1
ATOM 797 O O . PHE A 1 102 ? -21.344 2.489 0.326 1.00 38.97 102 PHE A O 1
#

pLDDT: mean 82.49, std 15.18, range [30.08, 97.19]

Radius of gyration: 16.92 Å; chains: 1; bounding box: 48×22×44 Å

Organism: NCBI:txid1049910